Protein AF-A0A935N1Y3-F1 (afdb_monomer_lite)

Organism: NCBI:txid2899244

Structure (mmCIF, N/CA/C/O backbone):
data_AF-A0A935N1Y3-F1
#
_entry.id   AF-A0A935N1Y3-F1
#
loop_
_atom_site.group_PDB
_atom_site.id
_atom_site.type_symbol
_atom_site.label_atom_id
_atom_site.label_alt_id
_atom_site.label_comp_id
_atom_site.label_asym_id
_atom_site.label_entity_id
_atom_site.label_seq_id
_atom_site.pdbx_PDB_ins_code
_atom_site.Cartn_x
_atom_site.Cartn_y
_atom_site.Cartn_z
_atom_site.occupancy
_atom_site.B_iso_or_equiv
_atom_site.auth_seq_id
_atom_site.auth_comp_id
_atom_site.auth_asym_id
_atom_site.auth_atom_id
_atom_site.pdbx_PDB_model_num
ATOM 1 N N . MET A 1 1 ? -21.537 -17.173 6.984 1.00 42.03 1 MET A N 1
ATOM 2 C CA . MET A 1 1 ? -20.412 -17.114 7.939 1.00 42.03 1 MET A CA 1
ATOM 3 C C . MET A 1 1 ? -19.505 -15.990 7.460 1.00 42.03 1 MET A C 1
ATOM 5 O O . MET A 1 1 ? -18.766 -16.234 6.515 1.00 42.03 1 MET A O 1
ATOM 9 N N . PRO A 1 2 ? -19.631 -14.744 7.949 1.00 50.38 2 PRO A N 1
ATOM 10 C CA . PRO A 1 2 ? -18.787 -13.673 7.452 1.00 50.38 2 PRO A CA 1
ATOM 11 C C . PRO A 1 2 ? -17.489 -13.701 8.254 1.00 50.38 2 PRO A C 1
ATOM 13 O O . PRO A 1 2 ? -17.408 -13.153 9.348 1.00 50.38 2 PRO A O 1
ATOM 16 N N . HIS A 1 3 ? -16.468 -14.370 7.728 1.00 44.31 3 HIS A N 1
ATOM 17 C CA . HIS A 1 3 ? -15.100 -14.028 8.098 1.00 44.31 3 HIS A CA 1
ATOM 18 C C . HIS A 1 3 ? -14.745 -12.744 7.344 1.00 44.31 3 HIS A C 1
ATOM 20 O O . HIS A 1 3 ? -13.990 -12.772 6.381 1.00 44.31 3 HIS A O 1
ATOM 26 N N . THR A 1 4 ? -15.335 -11.615 7.742 1.00 52.84 4 THR A N 1
ATOM 27 C CA . THR A 1 4 ? -14.771 -10.305 7.407 1.00 52.84 4 THR A CA 1
ATOM 28 C C . THR A 1 4 ? -13.594 -10.120 8.352 1.00 52.84 4 THR A C 1
ATOM 30 O O . THR A 1 4 ? -13.691 -9.435 9.365 1.00 52.84 4 THR A O 1
ATOM 33 N N . HIS A 1 5 ? -12.508 -10.849 8.099 1.00 51.91 5 HIS A N 1
ATOM 34 C CA . HIS A 1 5 ? -11.236 -10.486 8.695 1.00 51.91 5 HIS A CA 1
ATOM 35 C C . HIS A 1 5 ? -10.890 -9.129 8.096 1.00 51.91 5 HIS A C 1
ATOM 37 O O . HIS A 1 5 ? -10.715 -9.026 6.884 1.00 51.91 5 HIS A O 1
ATOM 43 N N . ALA A 1 6 ? -10.863 -8.092 8.932 1.00 63.06 6 ALA A N 1
ATOM 44 C CA . ALA A 1 6 ? -10.176 -6.865 8.577 1.00 63.06 6 ALA A CA 1
ATOM 45 C C . ALA A 1 6 ? -8.781 -7.277 8.090 1.00 63.06 6 ALA A C 1
ATOM 47 O O . ALA A 1 6 ? -8.058 -7.982 8.805 1.00 63.06 6 ALA A O 1
ATOM 48 N N . GLN A 1 7 ? -8.468 -6.945 6.839 1.00 73.81 7 GLN A N 1
ATOM 49 C CA . GLN A 1 7 ? -7.181 -7.253 6.236 1.00 73.81 7 GLN A CA 1
ATOM 50 C C . GLN A 1 7 ? -6.095 -6.741 7.180 1.00 73.81 7 GLN A C 1
ATOM 52 O O . GLN A 1 7 ? -6.142 -5.604 7.659 1.00 73.81 7 GLN A O 1
ATOM 57 N N . SER A 1 8 ? -5.138 -7.601 7.522 1.00 87.12 8 SER A N 1
ATOM 58 C CA . SER A 1 8 ? -4.051 -7.172 8.400 1.00 87.12 8 SER A CA 1
ATOM 59 C C . SER A 1 8 ? -3.202 -6.128 7.676 1.00 87.12 8 SER A C 1
ATOM 61 O O . SER A 1 8 ? -2.957 -6.259 6.482 1.00 87.12 8 SER A O 1
ATOM 63 N N . LYS A 1 9 ? -2.667 -5.135 8.398 1.00 88.44 9 LYS A N 1
ATOM 64 C CA . LYS A 1 9 ? -1.792 -4.086 7.833 1.00 88.44 9 LYS A CA 1
ATOM 65 C C . LYS A 1 9 ? -0.678 -4.637 6.926 1.00 88.44 9 LYS A C 1
ATOM 67 O O . LYS A 1 9 ? -0.363 -4.050 5.899 1.00 88.44 9 LYS A O 1
ATOM 72 N N . ALA A 1 10 ? -0.086 -5.776 7.293 1.00 90.31 10 ALA A N 1
ATOM 73 C CA . ALA A 1 10 ? 0.936 -6.449 6.485 1.00 90.31 10 ALA A CA 1
ATOM 74 C C . ALA A 1 10 ? 0.385 -7.051 5.179 1.00 90.31 10 ALA A C 1
ATOM 76 O O . ALA A 1 10 ? 1.072 -7.031 4.163 1.00 90.31 10 ALA A O 1
ATOM 77 N N . GLU A 1 11 ? -0.841 -7.569 5.205 1.00 90.12 11 GLU A N 1
ATOM 78 C CA . GLU A 1 11 ? -1.514 -8.141 4.039 1.00 90.12 11 GLU A CA 1
ATOM 79 C C . GLU A 1 11 ? -1.902 -7.045 3.039 1.00 90.12 11 GLU A C 1
ATOM 81 O O . GLU A 1 11 ? -1.631 -7.205 1.855 1.00 90.12 11 GLU A O 1
ATOM 86 N N . ALA A 1 12 ? -2.376 -5.890 3.523 1.00 90.94 12 ALA A N 1
ATOM 87 C CA . ALA A 1 12 ? -2.613 -4.703 2.693 1.00 90.94 12 ALA A CA 1
ATOM 88 C C . ALA A 1 12 ? -1.328 -4.219 2.000 1.00 90.94 12 ALA A C 1
ATOM 90 O O . ALA A 1 12 ? -1.317 -3.938 0.806 1.00 90.94 12 ALA A O 1
ATOM 91 N N . ILE A 1 13 ? -0.205 -4.181 2.730 1.00 93.62 13 ILE A N 1
ATOM 92 C CA . ILE A 1 13 ? 1.095 -3.816 2.148 1.00 93.62 13 ILE A CA 1
ATOM 93 C C . ILE A 1 13 ? 1.526 -4.812 1.064 1.00 93.62 13 ILE A C 1
ATOM 95 O O . ILE A 1 13 ? 2.081 -4.398 0.050 1.00 93.62 13 ILE A O 1
ATOM 99 N N . HIS A 1 14 ? 1.339 -6.115 1.282 1.00 94.62 14 HIS A N 1
ATOM 100 C CA . HIS A 1 14 ? 1.718 -7.118 0.287 1.00 94.62 14 HIS A CA 1
ATOM 101 C C . HIS A 1 14 ? 0.863 -7.023 -0.977 1.00 94.62 14 HIS A C 1
ATOM 103 O O . HIS A 1 14 ? 1.425 -7.088 -2.065 1.00 94.62 14 HIS A O 1
ATOM 109 N N . GLU A 1 15 ? -0.443 -6.808 -0.837 1.00 93.88 15 GLU A N 1
ATOM 110 C CA . GLU A 1 15 ? -1.363 -6.610 -1.961 1.00 93.88 15 GLU A CA 1
ATOM 111 C C . GLU A 1 15 ? -0.975 -5.383 -2.795 1.00 93.88 15 GLU A C 1
ATOM 113 O O . GLU A 1 15 ? -0.732 -5.513 -3.991 1.00 93.88 15 GLU A O 1
ATOM 118 N N . ALA A 1 16 ? -0.735 -4.234 -2.154 1.00 94.25 16 ALA A N 1
AT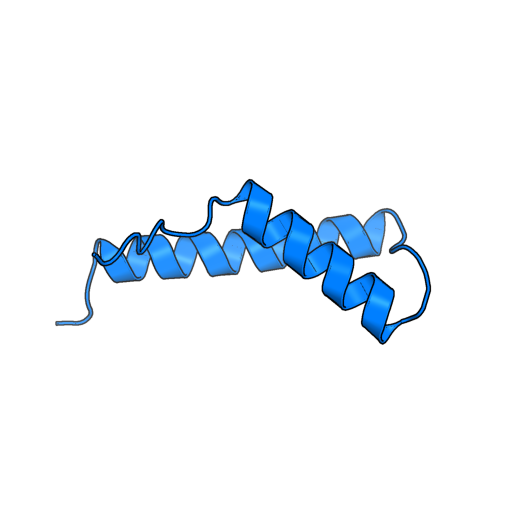OM 119 C CA . ALA A 1 16 ? -0.306 -3.019 -2.850 1.00 94.25 16 ALA A CA 1
ATOM 120 C C . ALA A 1 16 ? 1.029 -3.185 -3.607 1.00 94.25 16 ALA A C 1
ATOM 122 O O . ALA A 1 16 ? 1.269 -2.536 -4.629 1.00 94.25 16 ALA A O 1
ATOM 123 N N . LEU A 1 17 ? 1.934 -4.037 -3.108 1.00 94.69 17 LEU A N 1
ATOM 124 C CA . LEU A 1 17 ? 3.184 -4.356 -3.804 1.00 94.69 17 LEU A CA 1
ATOM 125 C C . LEU A 1 17 ? 2.963 -5.299 -4.992 1.00 94.69 17 LEU A C 1
ATOM 127 O O . LEU A 1 17 ? 3.655 -5.147 -5.999 1.00 94.69 17 LEU A O 1
ATOM 131 N N . ASP A 1 18 ? 2.039 -6.250 -4.874 1.00 95.12 18 ASP A N 1
ATOM 132 C CA . ASP A 1 18 ? 1.677 -7.179 -5.946 1.00 95.12 18 ASP A CA 1
ATOM 133 C C . ASP A 1 18 ? 0.972 -6.437 -7.091 1.00 95.12 18 ASP A C 1
ATOM 135 O O . ASP A 1 18 ? 1.412 -6.515 -8.236 1.00 95.12 18 ASP A O 1
ATOM 139 N N . GLU A 1 19 ? -0.002 -5.579 -6.770 1.00 95.12 19 GLU A N 1
ATOM 140 C CA . GLU A 1 19 ? -0.693 -4.717 -7.738 1.00 95.12 19 GLU A CA 1
ATOM 141 C C . GLU A 1 19 ? 0.277 -3.801 -8.495 1.00 95.12 19 GLU A C 1
ATOM 143 O O . GLU A 1 19 ? 0.163 -3.618 -9.712 1.00 95.12 19 GLU A O 1
ATOM 148 N N . TYR A 1 20 ? 1.273 -3.242 -7.796 1.00 95.19 20 TYR A N 1
ATOM 149 C CA . TYR A 1 20 ? 2.318 -2.440 -8.427 1.00 95.19 20 TYR A CA 1
ATOM 150 C C . TYR A 1 20 ? 3.124 -3.264 -9.437 1.00 95.19 20 TYR A C 1
ATOM 152 O O . TYR A 1 20 ? 3.379 -2.809 -10.554 1.00 95.19 20 TYR A O 1
ATOM 160 N N . GLN A 1 21 ? 3.526 -4.479 -9.056 1.00 94.56 21 GLN A N 1
ATOM 161 C CA . GLN A 1 21 ? 4.295 -5.372 -9.921 1.00 94.56 21 GLN A CA 1
ATOM 162 C C . GLN A 1 21 ? 3.483 -5.854 -11.121 1.00 94.56 21 GLN A C 1
ATOM 164 O O . GLN A 1 21 ? 4.022 -5.905 -12.228 1.00 94.56 21 GLN A O 1
ATOM 169 N N . GLU A 1 22 ? 2.203 -6.162 -10.929 1.00 95.44 22 GLU A N 1
ATOM 170 C CA . GLU A 1 22 ? 1.296 -6.541 -12.008 1.00 95.44 22 GLU A CA 1
ATOM 171 C C . GLU A 1 22 ? 1.106 -5.383 -12.996 1.00 95.44 22 GLU A C 1
ATOM 173 O O . GLU A 1 22 ? 1.227 -5.578 -14.206 1.00 95.44 22 GLU A O 1
ATOM 178 N N . THR A 1 23 ? 0.903 -4.165 -12.485 1.00 95.12 23 THR A N 1
ATOM 179 C CA . THR A 1 23 ? 0.636 -2.966 -13.296 1.00 95.12 23 THR A CA 1
ATOM 180 C C . THR A 1 23 ? 1.872 -2.462 -14.041 1.00 95.12 23 THR A C 1
ATOM 182 O O . THR A 1 23 ? 1.777 -2.029 -15.191 1.00 95.12 23 THR A O 1
ATOM 185 N N . HIS A 1 24 ? 3.041 -2.478 -13.397 1.00 93.44 24 HIS A N 1
ATOM 186 C CA . HIS A 1 24 ? 4.271 -1.906 -13.956 1.00 93.44 24 HIS A CA 1
ATOM 187 C C . HIS A 1 24 ? 5.224 -2.947 -14.547 1.00 93.44 24 HIS A C 1
ATOM 189 O O . HIS A 1 24 ? 6.210 -2.579 -15.187 1.00 93.44 24 HIS A O 1
ATOM 195 N N . HIS A 1 25 ? 4.934 -4.238 -14.371 1.00 93.44 25 HIS A N 1
ATOM 196 C CA . HIS A 1 25 ? 5.751 -5.359 -14.843 1.00 93.44 25 HIS A CA 1
ATOM 197 C C . HIS A 1 25 ? 7.209 -5.324 -14.346 1.00 93.44 25 HIS A C 1
ATOM 199 O O . HIS A 1 25 ? 8.102 -5.913 -14.960 1.00 93.44 25 HIS A O 1
ATOM 205 N N . HIS A 1 26 ? 7.465 -4.644 -13.225 1.00 93.88 26 HIS A N 1
ATOM 206 C CA . HIS A 1 26 ? 8.751 -4.640 -12.537 1.00 93.88 26 HIS A CA 1
ATOM 207 C C . HIS A 1 26 ? 8.569 -4.508 -11.024 1.00 93.88 26 HIS A C 1
ATOM 209 O O . HIS A 1 26 ? 7.567 -3.987 -10.537 1.00 93.88 26 HIS A O 1
ATOM 215 N N . ALA A 1 27 ? 9.571 -4.959 -10.267 1.00 92.06 27 ALA A N 1
ATOM 216 C CA . ALA A 1 27 ? 9.607 -4.745 -8.826 1.00 92.06 27 ALA A CA 1
ATOM 217 C C . ALA A 1 27 ? 9.823 -3.255 -8.505 1.00 92.06 27 ALA A C 1
ATOM 219 O O . ALA A 1 27 ? 10.635 -2.617 -9.183 1.00 92.06 27 ALA A O 1
ATOM 220 N N . PRO A 1 28 ? 9.145 -2.701 -7.485 1.00 93.12 28 PRO A N 1
ATOM 221 C CA . PRO A 1 28 ? 9.382 -1.327 -7.061 1.00 93.12 28 PRO A CA 1
ATOM 222 C C . PRO A 1 28 ? 10.809 -1.167 -6.524 1.00 93.12 28 PRO A C 1
ATOM 224 O O . PRO A 1 28 ? 11.300 -2.021 -5.776 1.00 93.12 28 PRO A O 1
ATOM 227 N N . ASP A 1 29 ? 11.456 -0.052 -6.865 1.00 95.56 29 ASP A N 1
ATOM 228 C CA . ASP A 1 29 ? 12.696 0.385 -6.226 1.00 95.56 29 ASP A CA 1
ATOM 229 C C . ASP A 1 29 ? 12.469 0.682 -4.731 1.00 95.56 29 ASP A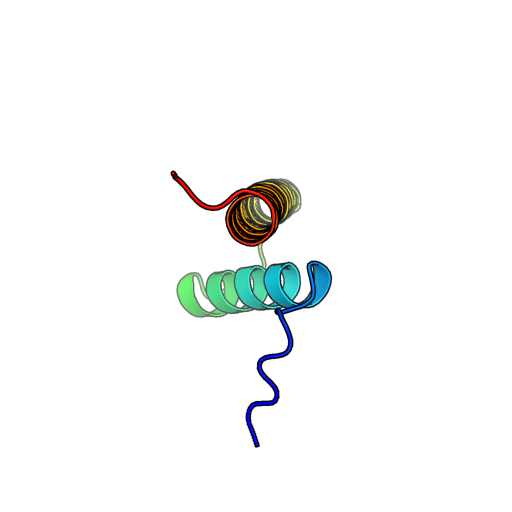 C 1
ATOM 231 O O . ASP A 1 29 ? 11.345 0.848 -4.256 1.00 95.56 29 ASP A O 1
ATOM 235 N N . THR A 1 30 ? 13.556 0.786 -3.971 1.00 95.44 30 THR A N 1
ATOM 236 C CA . THR A 1 30 ? 13.565 1.174 -2.556 1.00 95.44 30 THR A CA 1
ATOM 237 C C . THR A 1 30 ? 12.669 2.380 -2.257 1.00 95.44 30 THR A C 1
ATOM 239 O O . THR A 1 30 ? 11.885 2.336 -1.305 1.00 95.44 30 THR A O 1
ATOM 242 N N . HIS A 1 31 ? 12.750 3.449 -3.056 1.00 96.12 31 HIS A N 1
ATOM 243 C CA . HIS A 1 31 ? 11.943 4.651 -2.825 1.00 96.12 31 HIS A CA 1
ATOM 244 C C . HIS A 1 31 ? 10.463 4.440 -3.155 1.00 96.12 31 HIS A C 1
ATOM 246 O O . HIS A 1 31 ? 9.593 4.902 -2.415 1.00 96.12 31 HIS A O 1
ATOM 252 N N . GLU A 1 32 ? 10.173 3.719 -4.235 1.00 95.94 32 GLU A N 1
ATOM 253 C CA . GLU A 1 32 ? 8.808 3.394 -4.658 1.00 95.94 32 GLU A CA 1
ATOM 254 C C . GLU A 1 32 ? 8.135 2.490 -3.625 1.00 95.94 32 GLU A C 1
ATOM 256 O O . GLU A 1 32 ? 7.030 2.777 -3.172 1.00 95.94 32 GLU A O 1
ATOM 261 N N . LYS A 1 33 ? 8.856 1.473 -3.147 1.00 95.31 33 LYS A N 1
ATOM 262 C CA . LYS A 1 33 ? 8.417 0.588 -2.071 1.00 95.31 33 LYS A CA 1
ATOM 263 C C . LYS A 1 33 ? 8.147 1.361 -0.784 1.00 95.31 33 LYS A C 1
ATOM 265 O O . LYS A 1 33 ? 7.116 1.143 -0.158 1.00 95.31 33 LYS A O 1
ATOM 270 N N . ALA A 1 34 ? 9.033 2.275 -0.386 1.00 96.38 34 ALA A N 1
ATOM 271 C CA . ALA A 1 34 ? 8.816 3.101 0.803 1.00 96.38 34 ALA A CA 1
ATOM 272 C C . ALA A 1 34 ? 7.560 3.978 0.669 1.00 96.38 34 ALA A C 1
ATOM 274 O O . ALA A 1 34 ? 6.785 4.091 1.620 1.00 96.38 34 ALA A O 1
ATOM 275 N N . ARG A 1 35 ? 7.331 4.552 -0.520 1.00 96.00 35 ARG A N 1
ATOM 276 C CA . ARG A 1 35 ? 6.124 5.332 -0.815 1.00 96.00 35 ARG A CA 1
ATOM 277 C C . ARG A 1 35 ? 4.864 4.469 -0.746 1.00 96.00 35 ARG A C 1
ATOM 279 O O . ARG A 1 35 ? 3.931 4.862 -0.057 1.00 96.00 35 ARG A O 1
ATOM 286 N N . LEU A 1 36 ? 4.861 3.308 -1.403 1.00 95.62 36 LEU A N 1
ATOM 287 C CA . LEU A 1 36 ? 3.738 2.362 -1.411 1.00 95.62 36 LEU A CA 1
ATOM 288 C C . LEU A 1 36 ? 3.392 1.895 0.002 1.00 95.62 36 LEU A C 1
ATOM 290 O O . LEU A 1 36 ? 2.236 1.964 0.406 1.00 95.62 36 LEU A O 1
ATOM 294 N N . VAL A 1 37 ? 4.396 1.499 0.790 1.00 95.06 37 VAL A N 1
ATOM 295 C CA . VAL A 1 37 ? 4.190 1.090 2.185 1.00 95.06 37 VAL A CA 1
ATOM 296 C C . VAL A 1 37 ? 3.609 2.244 2.998 1.00 95.06 37 VAL A C 1
ATOM 298 O O . VAL A 1 37 ? 2.631 2.046 3.707 1.00 95.06 37 VAL A O 1
ATOM 301 N N . SER A 1 38 ? 4.171 3.452 2.898 1.00 96.19 38 SER A N 1
ATOM 302 C CA . SER A 1 38 ? 3.681 4.604 3.663 1.00 96.19 38 SER A CA 1
ATOM 30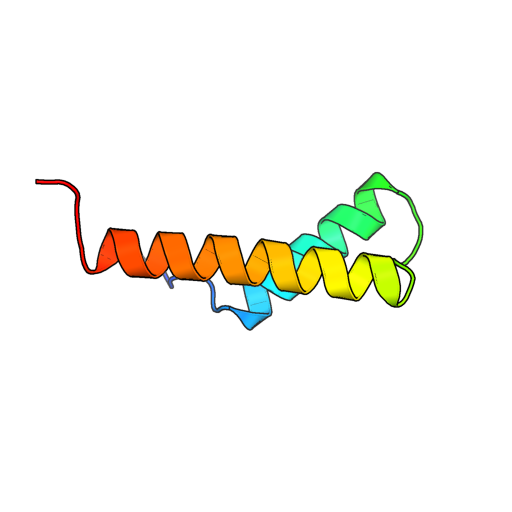3 C C . SER A 1 38 ? 2.241 4.980 3.306 1.00 96.19 38 SER A C 1
ATOM 305 O O . SER A 1 38 ? 1.466 5.316 4.204 1.00 96.19 38 SER A O 1
ATOM 307 N N . ASP A 1 39 ? 1.892 4.948 2.020 1.00 95.94 39 ASP A N 1
ATOM 308 C CA . ASP A 1 39 ? 0.547 5.260 1.529 1.00 95.94 39 ASP A CA 1
ATOM 309 C C . ASP A 1 39 ? -0.469 4.216 2.007 1.00 95.94 39 ASP A C 1
ATOM 311 O O . ASP A 1 39 ? -1.445 4.562 2.674 1.00 95.94 39 ASP A O 1
ATOM 315 N N . THR A 1 40 ? -0.151 2.936 1.804 1.00 95.44 40 THR A N 1
ATOM 316 C CA . THR A 1 40 ? -0.988 1.803 2.222 1.00 95.44 40 THR A CA 1
ATOM 317 C C . THR A 1 40 ? -1.226 1.807 3.729 1.00 95.44 40 THR A C 1
ATOM 319 O O . THR A 1 40 ? -2.351 1.659 4.195 1.00 95.44 40 THR A O 1
ATOM 322 N N . VAL A 1 41 ? -0.173 2.045 4.520 1.00 93.31 41 VAL A N 1
ATOM 323 C CA . VAL A 1 41 ? -0.283 2.174 5.978 1.00 93.31 41 VAL A CA 1
ATOM 324 C C . VAL A 1 41 ? -1.202 3.328 6.368 1.00 93.31 41 VAL A C 1
ATOM 326 O O . VAL A 1 41 ? -2.051 3.153 7.239 1.00 93.31 41 VAL A O 1
ATOM 329 N N . SER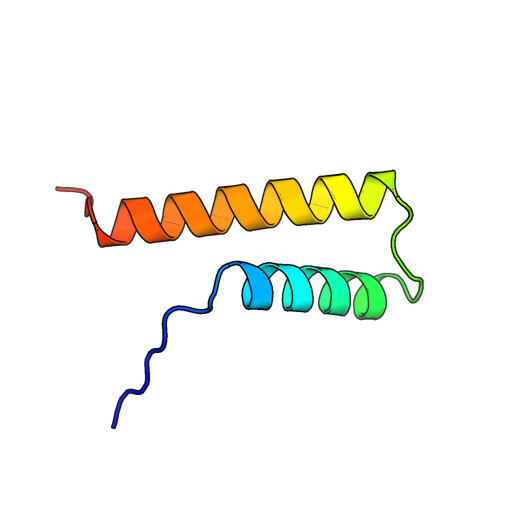 A 1 42 ? -1.054 4.483 5.719 1.00 93.69 42 SER A N 1
ATOM 330 C CA . SER A 1 42 ? -1.872 5.660 6.016 1.00 93.69 42 SER A CA 1
ATOM 331 C C . SER A 1 42 ? -3.343 5.440 5.664 1.00 93.69 42 SER A C 1
ATOM 333 O O . SER A 1 42 ? -4.217 5.981 6.339 1.00 93.69 42 SER A O 1
ATOM 335 N N . GLN A 1 43 ? -3.626 4.681 4.602 1.00 90.50 43 GLN A N 1
ATOM 336 C CA . GLN A 1 43 ? -4.983 4.310 4.206 1.00 90.50 43 GLN A CA 1
ATOM 337 C C . GLN A 1 43 ? -5.603 3.357 5.231 1.00 90.50 43 GLN A C 1
ATOM 339 O O . GLN A 1 43 ? -6.636 3.692 5.808 1.00 90.50 43 GLN A O 1
ATOM 344 N N . TRP A 1 44 ? -4.900 2.273 5.559 1.00 90.06 44 TRP A N 1
ATOM 345 C CA . TRP A 1 44 ? -5.345 1.292 6.547 1.00 90.06 44 TRP A CA 1
ATOM 346 C C . TRP A 1 44 ? -5.627 1.934 7.914 1.00 90.06 44 TRP A C 1
ATOM 348 O O . TRP A 1 44 ? -6.650 1.677 8.540 1.00 90.06 44 TRP A O 1
ATOM 358 N N . GLU A 1 45 ? -4.762 2.848 8.369 1.00 89.19 45 GLU A N 1
ATOM 359 C CA . GLU A 1 45 ? -4.966 3.576 9.629 1.00 89.19 45 GLU A CA 1
ATOM 360 C C . GLU A 1 45 ? -6.223 4.454 9.605 1.00 89.19 45 GLU A C 1
ATOM 362 O O . GLU A 1 45 ? -6.909 4.569 10.620 1.00 89.19 45 GLU A O 1
ATOM 367 N N . ARG A 1 46 ? -6.558 5.063 8.461 1.00 88.88 46 ARG A N 1
ATOM 368 C CA . ARG A 1 46 ? -7.806 5.831 8.319 1.00 88.88 46 ARG A CA 1
ATOM 369 C C . ARG A 1 46 ? -9.028 4.929 8.356 1.00 88.88 46 ARG A C 1
ATOM 371 O O . ARG A 1 46 ? -10.034 5.332 8.932 1.00 88.88 46 ARG A O 1
ATOM 378 N N . GLU A 1 47 ? -8.950 3.753 7.747 1.00 85.75 47 GLU A N 1
ATOM 379 C CA . GLU 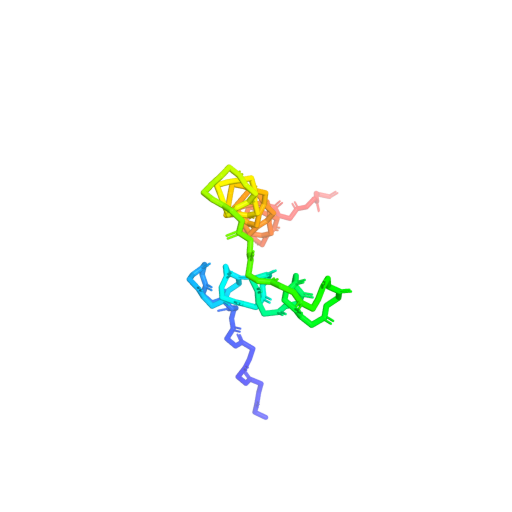A 1 47 ? -10.036 2.772 7.753 1.00 85.75 47 GLU A CA 1
ATOM 380 C C . GLU A 1 47 ? -10.292 2.250 9.168 1.00 85.75 47 GLU A C 1
ATOM 382 O O . GLU A 1 47 ? -11.427 2.302 9.638 1.00 85.75 47 GLU A O 1
ATOM 387 N N . GLU A 1 48 ? -9.239 1.880 9.900 1.00 84.00 48 GLU A N 1
ATOM 388 C CA . GLU A 1 48 ? -9.340 1.496 11.313 1.00 84.00 48 GLU A CA 1
ATOM 389 C C . GLU A 1 48 ? -9.916 2.633 12.166 1.00 84.00 48 GLU A C 1
ATOM 391 O O . GLU A 1 48 ? -10.828 2.424 12.969 1.00 84.00 48 GLU A O 1
ATOM 396 N N . VAL A 1 49 ? -9.445 3.871 11.965 1.00 83.88 49 VAL A N 1
ATOM 397 C CA . VAL A 1 49 ? -10.013 5.043 12.648 1.00 83.88 49 VAL A CA 1
ATOM 398 C C . VAL A 1 49 ? -11.491 5.217 12.306 1.00 83.88 49 VAL A C 1
ATOM 400 O O . VAL A 1 49 ? -12.267 5.488 13.214 1.00 83.88 49 VAL A O 1
ATOM 403 N N . ALA A 1 50 ? -11.911 5.043 11.053 1.00 82.75 50 ALA A N 1
ATOM 404 C CA . ALA A 1 50 ? -13.313 5.167 10.654 1.00 82.75 50 ALA A CA 1
ATOM 405 C C . ALA A 1 50 ? -14.202 4.066 11.260 1.00 82.75 50 ALA A C 1
ATOM 407 O O . ALA A 1 50 ? -15.353 4.335 11.608 1.00 82.75 50 ALA 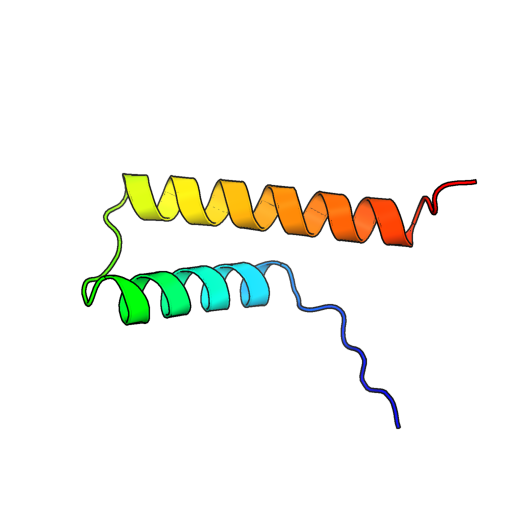A O 1
ATOM 408 N N . ILE A 1 51 ? -13.669 2.852 11.435 1.00 82.75 51 ILE A N 1
ATOM 409 C CA . ILE A 1 51 ? -14.353 1.745 12.121 1.00 82.75 51 ILE A CA 1
ATOM 410 C C . ILE A 1 51 ? -14.566 2.083 13.603 1.00 82.75 51 ILE A C 1
ATOM 412 O O . ILE A 1 51 ? -15.650 1.857 14.146 1.00 82.75 51 ILE A O 1
ATOM 416 N N . HIS A 1 52 ? -13.549 2.641 14.264 1.00 81.12 52 HIS A N 1
ATOM 417 C CA . HIS A 1 52 ? -13.607 2.978 15.689 1.00 81.12 52 HIS A CA 1
ATOM 418 C C . HIS A 1 52 ? -14.289 4.324 15.988 1.00 81.12 52 HIS A C 1
ATOM 420 O O . HIS A 1 52 ? -14.831 4.514 17.079 1.00 81.12 52 HIS A O 1
ATOM 426 N N . HIS A 1 53 ? -14.292 5.243 15.024 1.00 81.31 53 HIS A N 1
ATOM 427 C CA . HIS A 1 53 ? -14.872 6.581 15.101 1.00 81.31 53 HIS A CA 1
ATOM 428 C C . HIS A 1 53 ? -15.783 6.829 13.891 1.00 81.31 53 HIS A C 1
ATOM 430 O O . HIS A 1 53 ? -15.424 7.605 12.999 1.00 81.31 53 HIS A O 1
ATOM 436 N N . PRO A 1 54 ? -16.965 6.187 13.842 1.00 70.44 54 PRO A N 1
ATOM 437 C CA . PRO A 1 54 ? -17.891 6.396 12.742 1.00 70.44 54 PRO A CA 1
ATOM 438 C C . PRO A 1 54 ? -18.307 7.875 12.679 1.00 70.44 54 PRO A C 1
ATOM 440 O O . PRO A 1 54 ? -18.508 8.498 13.731 1.00 70.44 54 PRO A O 1
ATOM 443 N N . PRO A 1 55 ? -18.427 8.461 11.473 1.00 68.56 55 PRO A N 1
ATOM 444 C CA . PRO A 1 55 ? -18.968 9.805 11.327 1.00 68.56 55 PRO A CA 1
ATOM 445 C C . PRO A 1 55 ? -20.375 9.847 11.942 1.00 68.56 55 PRO A C 1
ATOM 447 O O . PRO A 1 55 ? -21.173 8.938 11.715 1.00 68.56 55 PRO A O 1
ATOM 450 N N . GLN A 1 56 ? -20.621 10.865 12.771 1.00 61.09 56 GLN A N 1
ATOM 451 C CA . GLN A 1 56 ? -21.878 11.055 13.507 1.00 61.09 56 GLN A CA 1
ATOM 452 C C . GLN A 1 56 ? -23.048 11.384 12.581 1.00 61.09 56 GLN A C 1
ATOM 454 O O . GLN A 1 56 ? -22.819 12.119 11.593 1.00 61.09 56 GLN A O 1
#

Foldseek 3Di:
DDPPPLQPLVNLLVVLQVVCCVVVVDGDDPVRSVVSSVVSNVVSVVVVCCVVPPDD

Secondary structure (DSSP, 8-state):
-----PPPHHHHHHHHHHHHHHHHSSPPPHHHHHHHHHHHHHHHHHHHHHHHS---

Radius of gyration: 13.65 Å; chains: 1; bounding box: 35×28×30 Å

Sequence (56 aa):
MPHTHAQSKAEAIHEALDEYQETHHHAPDTHEKARLVSDTVSQWEREEVAIHHPPQ

pLDDT: mean 85.88, std 14.39, range [42.03, 96.38]